Protein AF-A0A841LY89-F1 (afdb_monomer)

Radius of gyration: 13.54 Å; Cα contacts (8 Å, |Δi|>4): 79; chains: 1; bounding box: 30×27×39 Å

Secondary structure (DSSP, 8-state):
------GGGHHHHHHHHHHHHHHHHHHHHTT--HHHHHHHHHHHTTTS-H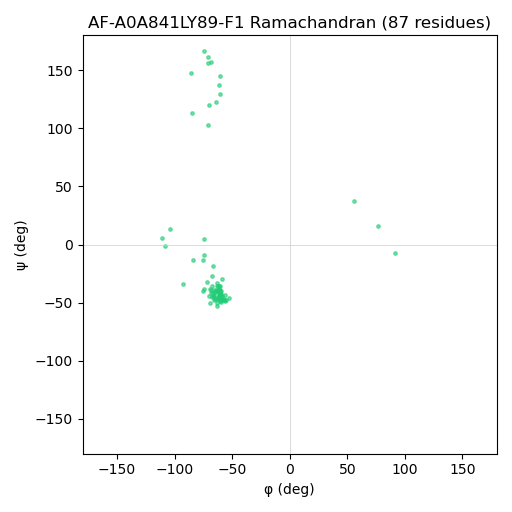HHHHHHHHHHH---HHHHHHHHHHHHHHHHHHHHHHTT-

Nearest PDB structures (foldseek):
  4et0-assembly1_B  TM=8.106E-01  e=6.865E+00  Homo sapiens
  4o0g-assembly1_B  TM=7.810E-01  e=9.539E+00  Homo sapiens
  2ezk-assembly1_A  TM=5.024E-01  e=5.513E+00  Muvirus mu

Structure (mmCIF, N/CA/C/O backbone):
data_AF-A0A841LY89-F1
#
_entry.id   AF-A0A841LY89-F1
#
loop_
_atom_site.group_PDB
_atom_site.id
_at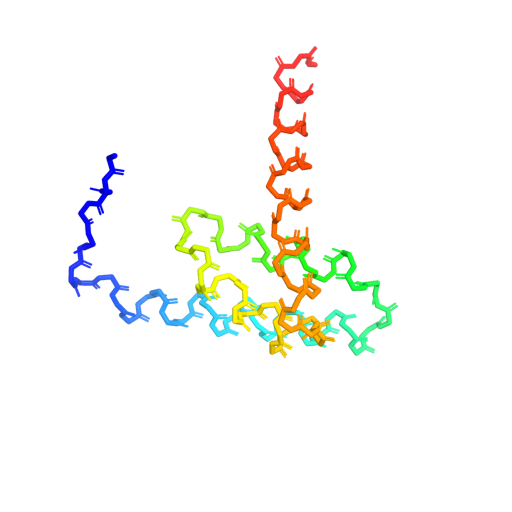om_site.type_symbol
_atom_site.label_atom_id
_atom_site.label_alt_id
_atom_site.label_comp_id
_atom_site.label_asym_id
_atom_site.label_entity_id
_atom_site.label_seq_id
_atom_site.pdbx_PDB_ins_code
_atom_site.Cartn_x
_atom_site.Cartn_y
_atom_site.Cartn_z
_atom_site.occupancy
_atom_site.B_iso_or_equiv
_atom_site.auth_seq_id
_atom_site.auth_comp_id
_atom_site.auth_asym_id
_atom_site.auth_atom_id
_atom_site.pdbx_PDB_model_num
ATOM 1 N N . MET A 1 1 ? -15.839 16.774 10.947 1.00 36.28 1 MET A N 1
ATOM 2 C CA . MET A 1 1 ? -16.772 15.686 11.308 1.00 36.28 1 MET A CA 1
ATOM 3 C C . MET A 1 1 ? -15.976 14.420 11.572 1.00 36.28 1 MET A C 1
ATOM 5 O O . MET A 1 1 ? -15.555 13.772 10.623 1.00 36.28 1 MET A O 1
ATOM 9 N N . SER A 1 2 ? -15.740 14.090 12.838 1.00 44.25 2 SER A N 1
ATOM 10 C CA . SER A 1 2 ? -15.155 12.805 13.228 1.00 44.25 2 SER A CA 1
ATOM 11 C C . SER A 1 2 ? -16.299 11.799 13.322 1.00 44.25 2 SER A C 1
ATOM 13 O O . SER A 1 2 ? -17.197 11.978 14.144 1.00 44.25 2 SER A O 1
ATOM 15 N N . LYS A 1 3 ? -16.335 10.797 12.435 1.00 47.81 3 LYS A N 1
ATOM 16 C CA . LYS A 1 3 ? -17.309 9.702 12.557 1.00 47.81 3 LYS A CA 1
ATOM 17 C C . LYS A 1 3 ? -17.054 8.974 13.889 1.00 47.81 3 LYS A C 1
ATOM 19 O O . LYS A 1 3 ? -15.889 8.756 14.225 1.00 47.81 3 LYS A O 1
ATOM 24 N N . PRO A 1 4 ? -18.097 8.619 14.655 1.00 45.91 4 PRO A N 1
ATOM 25 C CA . PRO A 1 4 ? -17.923 7.943 15.934 1.00 45.91 4 PRO A CA 1
ATOM 26 C C . PRO A 1 4 ? -17.285 6.565 15.714 1.00 45.91 4 PRO A C 1
ATOM 28 O O . PRO A 1 4 ? -17.813 5.739 14.969 1.00 45.91 4 PRO A O 1
ATOM 31 N N . LYS A 1 5 ? -16.133 6.330 16.353 1.00 51.53 5 LYS A N 1
ATOM 32 C CA . LYS A 1 5 ? -15.470 5.021 16.405 1.00 51.53 5 LYS A CA 1
ATOM 33 C C . LYS A 1 5 ? -16.305 4.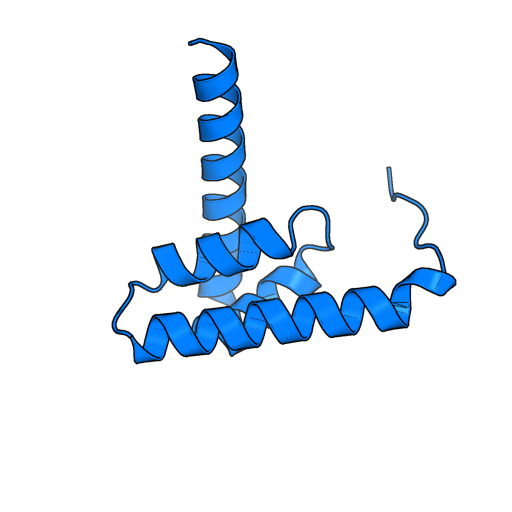105 17.297 1.00 51.53 5 LYS A C 1
ATOM 35 O O . LYS A 1 5 ? -16.299 4.251 18.516 1.00 51.53 5 LYS A O 1
ATOM 40 N N . ASN A 1 6 ? -17.068 3.206 16.683 1.00 49.59 6 ASN A N 1
ATOM 41 C CA . ASN A 1 6 ? -17.837 2.199 17.400 1.00 49.59 6 ASN A CA 1
ATOM 42 C C . ASN A 1 6 ? -16.873 1.172 18.023 1.00 49.59 6 ASN A C 1
ATOM 44 O O . ASN A 1 6 ? -16.116 0.515 17.315 1.00 49.59 6 ASN A O 1
ATOM 48 N N . VAL A 1 7 ? -16.894 1.042 19.348 1.00 50.22 7 VAL A N 1
ATOM 49 C CA . VAL A 1 7 ? -15.922 0.268 20.146 1.00 50.22 7 VAL A CA 1
ATOM 50 C C . VAL A 1 7 ? -16.002 -1.247 19.873 1.00 50.22 7 VAL A C 1
ATOM 52 O O . VAL A 1 7 ? -15.028 -1.963 20.085 1.00 50.22 7 VAL A O 1
ATOM 55 N N . ALA A 1 8 ? -17.106 -1.741 19.300 1.00 48.81 8 ALA A N 1
ATOM 56 C CA . ALA A 1 8 ? -17.244 -3.135 18.858 1.00 48.81 8 ALA A CA 1
ATOM 57 C C . ALA A 1 8 ? -16.483 -3.470 17.552 1.00 48.81 8 ALA A C 1
ATOM 59 O O . ALA A 1 8 ? -16.310 -4.644 17.234 1.00 48.81 8 ALA A O 1
ATOM 60 N N . ALA A 1 9 ? -16.016 -2.467 16.795 1.00 57.19 9 ALA A N 1
ATOM 61 C CA . ALA A 1 9 ? -15.346 -2.656 15.502 1.00 57.19 9 ALA A CA 1
ATOM 62 C C . ALA A 1 9 ? -13.838 -2.960 15.611 1.00 57.19 9 ALA A C 1
ATOM 64 O O . ALA A 1 9 ? -13.241 -3.436 14.652 1.00 57.19 9 ALA A O 1
ATOM 65 N N . ILE A 1 10 ? -13.223 -2.754 16.783 1.00 58.69 10 ILE A N 1
ATOM 66 C CA . ILE A 1 10 ? -11.763 -2.844 16.977 1.00 58.69 10 ILE A CA 1
ATOM 67 C C . ILE A 1 10 ? -11.171 -4.206 16.543 1.00 58.69 10 ILE A C 1
ATOM 69 O O . ILE A 1 10 ? -10.133 -4.208 15.874 1.00 58.69 10 ILE A O 1
ATOM 73 N N . PRO A 1 11 ? -11.786 -5.371 16.853 1.00 63.78 11 PRO A N 1
ATOM 74 C CA . PRO A 1 11 ? -11.255 -6.658 16.400 1.00 63.78 11 PRO A CA 1
ATOM 75 C C . PRO A 1 11 ? -11.384 -6.856 14.883 1.00 63.78 11 PRO A C 1
ATOM 77 O O . PRO A 1 11 ? -10.474 -7.395 14.253 1.00 63.78 11 PRO A O 1
ATOM 80 N N . ALA A 1 12 ? -12.495 -6.401 14.293 1.00 68.25 12 ALA A N 1
ATOM 81 C CA . ALA A 1 12 ? -12.748 -6.507 12.858 1.00 68.25 12 ALA A CA 1
ATOM 82 C C . ALA A 1 12 ? -11.799 -5.601 12.057 1.00 68.25 12 ALA A C 1
ATOM 84 O O . ALA A 1 12 ? -11.212 -6.045 11.071 1.00 68.25 12 ALA A O 1
ATOM 85 N N . ASP A 1 13 ? -11.570 -4.376 12.533 1.00 82.56 13 ASP A N 1
ATOM 86 C CA . ASP A 1 13 ? -10.643 -3.417 11.929 1.00 82.56 13 ASP A CA 1
ATOM 87 C C . ASP A 1 13 ? -9.216 -3.970 11.899 1.00 82.56 13 ASP A C 1
ATOM 89 O O . ASP A 1 13 ? -8.534 -3.880 10.878 1.00 82.56 13 ASP A O 1
ATOM 93 N N . LYS A 1 14 ? -8.770 -4.610 12.989 1.00 89.75 14 LYS A N 1
ATOM 94 C CA . LYS A 1 14 ? -7.439 -5.226 13.050 1.00 89.75 14 LYS A CA 1
ATOM 95 C C . LYS A 1 14 ? -7.272 -6.336 12.009 1.00 89.75 14 LYS A C 1
ATOM 97 O O . LYS A 1 14 ? -6.274 -6.342 11.293 1.00 89.75 14 LYS A O 1
ATOM 102 N N . ALA A 1 15 ? -8.253 -7.230 11.885 1.00 92.81 15 ALA A N 1
ATOM 103 C CA . ALA A 1 15 ? -8.210 -8.310 10.900 1.00 92.81 15 ALA A CA 1
ATOM 104 C C . ALA A 1 15 ? -8.184 -7.776 9.455 1.00 92.81 15 ALA A C 1
ATOM 106 O O . ALA A 1 15 ? -7.452 -8.295 8.612 1.00 92.81 15 ALA A O 1
ATOM 107 N N . ILE A 1 16 ? -8.941 -6.709 9.172 1.00 94.50 16 ILE A N 1
ATOM 108 C CA . ILE A 1 16 ? -8.955 -6.057 7.855 1.00 94.50 16 ILE A CA 1
ATOM 109 C C . ILE A 1 16 ? -7.593 -5.410 7.551 1.00 94.50 16 ILE A C 1
ATOM 111 O O . ILE A 1 16 ? -7.071 -5.582 6.446 1.00 94.50 16 ILE A O 1
ATOM 115 N N . ILE A 1 17 ? -6.984 -4.722 8.526 1.00 95.75 17 ILE A N 1
ATOM 116 C CA . ILE A 1 17 ? -5.642 -4.130 8.391 1.00 95.75 17 ILE A CA 1
ATOM 117 C C . ILE A 1 17 ? -4.599 -5.214 8.100 1.00 95.75 17 ILE A C 1
ATOM 119 O O . ILE A 1 17 ? -3.833 -5.092 7.143 1.00 95.75 17 ILE A O 1
ATOM 123 N N . GLU A 1 18 ? -4.586 -6.297 8.879 1.00 96.50 18 GLU A N 1
ATOM 124 C CA . GLU A 1 18 ? -3.648 -7.409 8.693 1.00 96.50 18 GLU A CA 1
ATOM 125 C C . GLU A 1 18 ? -3.823 -8.084 7.327 1.00 96.50 18 GLU A C 1
ATOM 127 O O . GLU A 1 18 ? -2.837 -8.366 6.640 1.00 96.50 18 GLU A O 1
ATOM 132 N N . ALA A 1 19 ? -5.068 -8.282 6.884 1.00 96.50 19 ALA A N 1
ATOM 133 C CA . ALA A 1 19 ? -5.363 -8.829 5.565 1.00 96.50 19 ALA A CA 1
ATOM 134 C C . ALA A 1 19 ? -4.867 -7.912 4.435 1.00 96.50 19 ALA A C 1
ATOM 136 O O . ALA A 1 19 ? -4.319 -8.402 3.445 1.00 96.50 19 ALA A O 1
ATOM 137 N N . ALA A 1 20 ? -5.021 -6.592 4.580 1.00 97.62 20 ALA A N 1
ATOM 138 C CA . ALA A 1 20 ? -4.521 -5.627 3.608 1.00 97.62 20 ALA A CA 1
ATOM 139 C C . ALA A 1 20 ? -2.986 -5.617 3.551 1.00 97.62 20 ALA A C 1
ATOM 141 O O . ALA A 1 20 ? -2.417 -5.670 2.463 1.00 97.62 20 ALA A O 1
ATOM 142 N N . ILE A 1 21 ? -2.306 -5.636 4.703 1.00 98.12 21 ILE A N 1
ATOM 143 C CA . ILE A 1 21 ? -0.838 -5.718 4.776 1.00 98.12 21 ILE A CA 1
ATOM 144 C C . ILE A 1 21 ? -0.336 -7.021 4.147 1.00 98.12 21 ILE A C 1
ATOM 146 O O . ILE A 1 21 ? 0.620 -7.003 3.372 1.00 98.12 21 ILE A O 1
ATOM 150 N N . SER A 1 22 ? -0.981 -8.148 4.463 1.00 98.06 22 SER A N 1
ATOM 151 C CA . SER A 1 22 ? -0.636 -9.462 3.912 1.00 98.06 22 SER A CA 1
ATOM 152 C C . SER A 1 22 ? -0.772 -9.486 2.390 1.00 98.06 22 SER A C 1
ATOM 154 O O . SER A 1 22 ? 0.151 -9.912 1.697 1.00 98.06 22 SER A O 1
ATOM 156 N N . GLU A 1 23 ? -1.873 -8.952 1.855 1.00 97.44 23 GLU A N 1
ATOM 157 C CA . GLU A 1 23 ? -2.052 -8.798 0.410 1.00 97.44 23 GLU A CA 1
ATOM 158 C C . GLU A 1 23 ? -0.966 -7.915 -0.207 1.00 97.44 23 GLU A C 1
ATOM 160 O O . GLU A 1 23 ? -0.369 -8.289 -1.214 1.00 97.44 23 GLU A O 1
ATOM 165 N N . GLY A 1 24 ? -0.643 -6.789 0.429 1.00 97.81 24 GLY A N 1
ATOM 166 C CA . GLY A 1 24 ? 0.424 -5.911 -0.034 1.00 97.81 24 GLY A CA 1
ATOM 167 C C . GLY A 1 24 ? 1.763 -6.644 -0.171 1.00 97.81 24 GLY A C 1
ATOM 168 O O . GLY A 1 24 ? 2.402 -6.613 -1.224 1.00 97.81 24 GLY A O 1
ATOM 169 N N . LYS A 1 25 ? 2.145 -7.398 0.867 1.00 98.12 25 LYS A N 1
ATOM 170 C CA . LYS A 1 25 ? 3.376 -8.202 0.863 1.00 98.12 25 LYS A CA 1
ATOM 171 C C . LYS A 1 25 ? 3.366 -9.240 -0.257 1.00 98.12 25 LYS A C 1
ATOM 173 O O . LYS A 1 25 ? 4.377 -9.396 -0.940 1.00 98.12 25 LYS A O 1
ATOM 178 N N . ARG A 1 26 ? 2.232 -9.918 -0.484 1.00 98.12 26 ARG A N 1
ATOM 179 C CA . ARG A 1 26 ? 2.084 -10.873 -1.597 1.00 98.12 26 ARG A CA 1
ATOM 180 C C . ARG A 1 26 ? 2.317 -10.210 -2.951 1.00 98.12 26 ARG A C 1
ATOM 182 O O . ARG A 1 26 ? 3.032 -10.773 -3.774 1.00 98.12 26 ARG A O 1
ATOM 189 N N . LEU A 1 27 ? 1.756 -9.023 -3.176 1.00 97.88 27 LEU A N 1
ATOM 190 C CA . LEU A 1 27 ? 1.903 -8.296 -4.439 1.00 97.88 27 LEU A CA 1
ATOM 191 C C . LEU A 1 27 ? 3.356 -7.871 -4.693 1.00 97.88 27 LEU A C 1
ATOM 193 O O . LEU A 1 27 ? 3.841 -8.034 -5.813 1.00 97.88 27 LEU A O 1
ATOM 197 N N . ILE A 1 28 ? 4.072 -7.411 -3.662 1.00 96.06 28 ILE A N 1
ATOM 198 C CA . ILE A 1 28 ? 5.508 -7.105 -3.768 1.00 96.06 28 ILE A CA 1
ATOM 199 C C . ILE A 1 28 ? 6.311 -8.357 -4.133 1.00 96.06 28 ILE A C 1
ATOM 201 O O . ILE A 1 28 ? 7.124 -8.308 -5.055 1.00 96.06 28 ILE A O 1
ATOM 205 N N . VAL A 1 29 ? 6.065 -9.486 -3.459 1.00 96.75 29 VAL A N 1
ATOM 206 C CA . VAL A 1 29 ? 6.736 -10.765 -3.764 1.00 96.75 29 VAL A CA 1
ATOM 207 C C . VAL A 1 29 ? 6.420 -11.237 -5.188 1.00 96.75 29 VAL A C 1
ATOM 209 O O . VAL A 1 29 ? 7.299 -11.751 -5.872 1.00 96.75 29 VAL A O 1
ATOM 212 N N . ALA A 1 30 ? 5.199 -10.998 -5.671 1.00 96.94 30 ALA A N 1
ATOM 213 C CA . ALA A 1 30 ? 4.783 -11.279 -7.045 1.00 96.94 30 ALA A CA 1
ATOM 214 C C . ALA A 1 30 ? 5.347 -10.287 -8.090 1.00 96.94 30 ALA A C 1
ATOM 216 O O . ALA A 1 30 ? 4.967 -10.349 -9.260 1.00 96.94 30 ALA A O 1
ATOM 217 N N . GLY A 1 31 ? 6.220 -9.355 -7.691 1.00 96.88 31 GLY A N 1
ATOM 218 C CA . GLY A 1 31 ? 6.874 -8.400 -8.587 1.00 96.88 31 GLY A CA 1
ATOM 219 C C . GLY A 1 31 ? 5.984 -7.241 -9.044 1.00 96.88 31 GLY A C 1
ATOM 220 O O . GLY A 1 31 ? 6.315 -6.562 -10.017 1.00 96.88 31 GLY A O 1
ATOM 221 N N . LYS A 1 32 ? 4.848 -6.995 -8.379 1.00 97.19 32 LYS A N 1
ATOM 222 C CA . LYS A 1 32 ? 3.998 -5.834 -8.677 1.00 97.19 32 LYS A CA 1
ATOM 223 C C . LYS A 1 32 ? 4.656 -4.538 -8.217 1.00 97.19 32 LYS A C 1
ATOM 225 O O . LYS A 1 32 ? 5.488 -4.513 -7.309 1.00 97.19 32 LYS A O 1
ATOM 230 N N . SER A 1 33 ? 4.263 -3.430 -8.845 1.00 96.12 33 SER A N 1
ATOM 231 C CA . SER A 1 33 ? 4.809 -2.124 -8.495 1.00 96.12 33 SER A CA 1
ATOM 232 C C . SER A 1 33 ? 4.352 -1.681 -7.099 1.00 96.12 33 SER A C 1
ATOM 234 O O . SER A 1 33 ? 3.295 -2.080 -6.596 1.00 96.12 33 SER A O 1
ATOM 236 N N . LYS A 1 34 ? 5.124 -0.780 -6.481 1.00 94.00 34 LYS A N 1
ATOM 237 C CA . LYS A 1 34 ? 4.741 -0.135 -5.214 1.00 94.00 34 LYS A CA 1
ATOM 238 C C . LYS A 1 34 ? 3.421 0.635 -5.332 1.00 94.00 34 LYS A C 1
ATOM 240 O O . LYS A 1 34 ? 2.691 0.735 -4.353 1.00 94.00 34 LYS A O 1
ATOM 245 N N . ILE A 1 35 ? 3.107 1.155 -6.523 1.00 94.62 35 ILE A N 1
ATOM 246 C CA . ILE A 1 35 ? 1.859 1.879 -6.808 1.00 94.62 35 ILE A CA 1
ATOM 247 C C . ILE A 1 35 ? 0.678 0.921 -6.788 1.00 94.62 35 ILE A C 1
ATOM 249 O O . ILE A 1 35 ? -0.285 1.186 -6.074 1.00 94.62 35 ILE A O 1
ATOM 253 N N . ASP A 1 36 ? 0.769 -0.196 -7.507 1.00 95.19 36 ASP A N 1
ATOM 254 C CA . ASP A 1 36 ? -0.312 -1.187 -7.550 1.00 95.19 36 ASP A CA 1
ATOM 255 C C . ASP A 1 36 ? -0.546 -1.799 -6.167 1.00 95.19 36 ASP A C 1
ATOM 257 O O . ASP A 1 36 ? -1.682 -1.955 -5.728 1.00 95.19 36 ASP A O 1
ATOM 261 N N . THR A 1 37 ? 0.542 -2.061 -5.442 1.00 97.75 37 THR A N 1
ATOM 262 C CA . THR A 1 37 ? 0.485 -2.579 -4.074 1.00 97.75 37 THR A CA 1
ATOM 263 C C . THR A 1 37 ? -0.189 -1.590 -3.123 1.00 97.75 37 THR A C 1
ATOM 265 O O . THR A 1 37 ? -1.105 -1.957 -2.389 1.00 97.75 37 THR A O 1
ATOM 268 N N . ALA A 1 38 ? 0.236 -0.323 -3.129 1.00 97.38 38 ALA A N 1
ATOM 269 C CA . ALA A 1 38 ? -0.360 0.704 -2.279 1.00 97.38 38 ALA A CA 1
ATOM 270 C C . ALA A 1 38 ? -1.838 0.941 -2.618 1.00 97.38 38 ALA A C 1
ATOM 272 O O . ALA A 1 38 ? -2.638 1.151 -1.710 1.00 97.38 38 ALA A O 1
ATOM 273 N N . LEU A 1 39 ? -2.220 0.862 -3.896 1.00 96.44 39 LEU A N 1
ATOM 274 C CA . LEU A 1 39 ? -3.615 0.988 -4.309 1.00 96.44 39 LEU A CA 1
ATOM 275 C C . LEU A 1 39 ? -4.471 -0.162 -3.762 1.00 96.44 39 LEU A C 1
ATOM 277 O O . LEU A 1 39 ? -5.502 0.102 -3.152 1.00 96.44 39 LEU A O 1
ATOM 281 N N . ALA A 1 40 ? -4.003 -1.408 -3.877 1.00 96.81 40 ALA A N 1
ATOM 282 C CA . ALA A 1 40 ? -4.709 -2.578 -3.350 1.00 96.81 40 ALA A CA 1
ATOM 283 C C . ALA A 1 40 ? -4.895 -2.520 -1.821 1.00 96.81 40 ALA A C 1
ATOM 285 O O . ALA A 1 40 ? -5.952 -2.883 -1.300 1.00 96.81 40 ALA A O 1
ATOM 286 N N . ILE A 1 41 ? -3.888 -2.027 -1.087 1.00 97.50 41 ILE A N 1
ATOM 287 C CA . ILE A 1 41 ? -4.014 -1.772 0.356 1.00 97.50 41 ILE A CA 1
ATOM 288 C C . ILE A 1 41 ? -5.027 -0.643 0.607 1.00 97.50 41 ILE A C 1
ATOM 290 O O . ILE A 1 41 ? -5.887 -0.773 1.476 1.00 97.50 41 ILE A O 1
ATOM 294 N N . TYR A 1 42 ? -4.948 0.457 -0.148 1.00 96.62 42 TYR A N 1
ATOM 295 C CA . TYR A 1 42 ? -5.815 1.625 0.028 1.00 96.62 42 TYR A CA 1
ATOM 296 C C . TYR A 1 42 ? -7.291 1.287 -0.174 1.00 96.62 42 TYR A C 1
ATOM 298 O O . TYR A 1 42 ? -8.121 1.707 0.621 1.00 96.62 42 TYR A O 1
ATOM 306 N N . GLU A 1 43 ? -7.612 0.520 -1.214 1.00 94.75 43 GLU A N 1
ATOM 307 C CA . GLU A 1 43 ? -8.978 0.095 -1.527 1.00 94.75 43 GLU A CA 1
ATOM 308 C C . GLU A 1 43 ? -9.599 -0.718 -0.387 1.00 94.75 43 GLU A C 1
ATOM 310 O O . GLU A 1 43 ? -10.763 -0.518 -0.049 1.00 94.75 43 GLU A O 1
ATOM 315 N N . LYS A 1 44 ? -8.816 -1.597 0.253 1.00 94.94 44 LYS A N 1
ATOM 316 C CA . LYS A 1 44 ? -9.277 -2.410 1.392 1.00 94.94 44 LYS A CA 1
ATOM 317 C C . LYS A 1 44 ? -9.481 -1.601 2.668 1.00 94.94 44 LYS A C 1
ATOM 319 O O . LYS A 1 44 ? -10.334 -1.955 3.474 1.00 94.94 44 LYS A O 1
ATOM 324 N N . LEU A 1 45 ? -8.679 -0.557 2.861 1.00 95.00 45 LEU A N 1
ATOM 325 C CA . LEU A 1 45 ? -8.686 0.278 4.065 1.00 95.00 45 LEU A CA 1
ATOM 326 C C . LEU A 1 45 ? -9.379 1.626 3.839 1.00 95.00 45 LEU A C 1
ATOM 328 O O . LEU A 1 45 ? -9.230 2.550 4.644 1.00 95.00 45 LEU A O 1
ATOM 332 N N . GLU A 1 46 ? -10.113 1.778 2.737 1.00 90.38 46 GLU A N 1
ATOM 333 C CA . GLU A 1 46 ? -10.747 3.042 2.411 1.00 90.38 46 GLU A CA 1
ATOM 334 C C . GLU A 1 46 ? -11.735 3.450 3.513 1.00 90.38 46 GLU A C 1
ATOM 336 O O . GLU A 1 46 ? -12.609 2.691 3.924 1.00 90.38 46 GLU A O 1
ATOM 341 N N . GLY A 1 47 ? -11.610 4.692 3.983 1.00 87.25 47 GLY A N 1
ATOM 342 C CA . GLY A 1 47 ? -12.454 5.234 5.047 1.00 87.25 47 GLY A CA 1
ATOM 343 C C . GLY A 1 47 ? -11.887 5.048 6.453 1.00 87.25 47 GLY A C 1
ATOM 344 O O . GLY A 1 47 ? -12.430 5.642 7.385 1.00 87.25 47 GLY A O 1
ATOM 345 N N . MET A 1 48 ? -10.784 4.308 6.607 1.00 92.44 48 MET A N 1
ATOM 346 C CA . MET A 1 48 ? -9.997 4.305 7.840 1.00 92.44 48 MET A CA 1
ATOM 347 C C . MET A 1 48 ? -9.170 5.592 7.986 1.00 92.44 48 MET A C 1
ATOM 349 O O . MET A 1 48 ? -8.999 6.374 7.046 1.00 92.44 48 MET A O 1
ATOM 353 N N . GLU A 1 49 ? -8.646 5.808 9.193 1.00 92.69 49 GLU A N 1
ATOM 354 C CA . GLU A 1 49 ? -7.775 6.943 9.502 1.00 9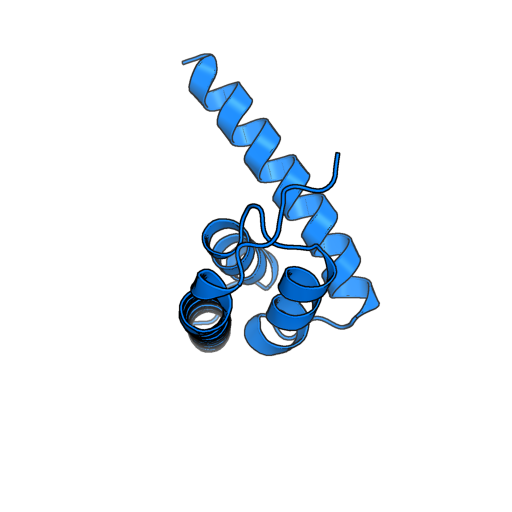2.69 49 GLU A CA 1
ATOM 355 C C . GLU A 1 49 ? -6.498 6.918 8.653 1.00 92.69 49 GLU A C 1
ATOM 357 O O . GLU A 1 49 ? -5.922 5.858 8.395 1.00 92.69 49 GLU A O 1
ATOM 362 N N . GLN A 1 50 ? -6.010 8.100 8.270 1.00 94.38 50 GLN A N 1
ATOM 363 C CA . GLN A 1 50 ? -4.800 8.243 7.457 1.00 94.38 50 GLN A CA 1
ATOM 364 C C . GLN A 1 50 ? -3.608 7.487 8.058 1.00 94.38 50 GLN A C 1
ATOM 366 O O . GLN A 1 50 ? -2.942 6.746 7.340 1.00 94.38 50 GLN A O 1
ATOM 371 N N . ASP A 1 51 ? -3.369 7.623 9.363 1.00 94.56 51 ASP A N 1
ATOM 372 C CA . ASP A 1 51 ? -2.223 7.001 10.039 1.00 94.56 51 ASP A CA 1
ATOM 373 C C . ASP A 1 51 ? -2.266 5.470 9.990 1.00 94.56 51 ASP A C 1
ATOM 375 O O . ASP A 1 51 ? -1.224 4.823 9.893 1.00 94.56 51 ASP A O 1
ATOM 379 N N . VAL A 1 52 ? -3.465 4.879 10.013 1.00 95.44 52 VAL A N 1
ATOM 380 C CA . VAL A 1 52 ? -3.650 3.427 9.877 1.00 95.44 52 VAL A CA 1
ATOM 381 C C . VAL A 1 52 ? -3.230 2.979 8.481 1.00 95.44 52 VAL A C 1
ATOM 383 O O . VAL A 1 52 ? -2.451 2.039 8.332 1.00 95.44 52 VAL A O 1
ATOM 386 N N . ILE A 1 53 ? -3.696 3.690 7.455 1.00 96.38 53 ILE A N 1
ATOM 387 C CA . ILE A 1 53 ? -3.392 3.366 6.059 1.00 96.38 53 ILE A CA 1
ATOM 388 C C . ILE A 1 53 ? -1.901 3.586 5.761 1.00 96.38 53 ILE A C 1
ATOM 390 O O . ILE A 1 53 ? -1.267 2.762 5.107 1.00 96.38 53 ILE A O 1
ATOM 394 N N . VAL A 1 54 ? -1.316 4.671 6.276 1.00 97.25 54 VAL A N 1
ATOM 395 C CA . VAL A 1 54 ? 0.113 4.985 6.125 1.00 97.25 54 VAL A CA 1
ATOM 396 C C . VAL A 1 54 ? 0.980 3.895 6.754 1.00 97.25 54 VAL A C 1
ATOM 398 O O . VAL A 1 54 ? 1.910 3.424 6.101 1.00 97.25 54 VAL A O 1
ATOM 401 N N . LYS A 1 55 ? 0.656 3.431 7.969 1.00 97.56 55 LYS A N 1
ATOM 402 C CA . LYS A 1 55 ? 1.356 2.295 8.594 1.00 97.56 55 LYS A CA 1
ATOM 403 C C . LYS A 1 55 ? 1.231 1.023 7.759 1.00 97.56 55 LYS A C 1
ATOM 405 O O . LYS A 1 55 ? 2.239 0.378 7.478 1.00 97.56 55 LYS A O 1
ATOM 410 N N . ALA A 1 56 ? 0.028 0.719 7.270 1.00 97.81 56 ALA A N 1
ATOM 411 C CA . ALA A 1 56 ? -0.192 -0.439 6.410 1.00 97.81 56 ALA A CA 1
ATOM 412 C C . ALA A 1 56 ? 0.623 -0.371 5.106 1.00 97.81 56 ALA A C 1
ATOM 414 O O . ALA A 1 56 ? 1.125 -1.390 4.640 1.00 97.81 56 ALA A O 1
ATOM 415 N N . PHE A 1 57 ? 0.822 0.814 4.526 1.00 98.19 57 PHE A N 1
ATOM 416 C CA . PHE A 1 57 ? 1.692 0.983 3.360 1.00 98.19 57 PHE A CA 1
ATOM 417 C C . PHE A 1 57 ? 3.173 0.773 3.662 1.00 98.19 57 PHE A C 1
ATOM 419 O O . PHE A 1 57 ? 3.887 0.206 2.834 1.00 98.19 57 PHE A O 1
ATOM 426 N N . ILE A 1 58 ? 3.650 1.239 4.815 1.00 98.06 58 ILE A N 1
ATOM 427 C CA . ILE A 1 58 ? 5.042 1.033 5.227 1.00 98.06 58 ILE A CA 1
ATOM 428 C C . ILE A 1 58 ? 5.313 -0.471 5.340 1.00 98.06 58 ILE A C 1
ATOM 430 O O . ILE A 1 58 ? 6.257 -0.981 4.738 1.00 98.06 58 ILE A O 1
ATOM 434 N N . GLU A 1 59 ? 4.429 -1.194 6.027 1.00 97.50 59 GLU A N 1
ATOM 435 C CA . GLU A 1 59 ? 4.581 -2.630 6.272 1.00 97.50 59 GLU A CA 1
ATOM 436 C C . GLU A 1 59 ? 4.275 -3.506 5.050 1.00 97.50 59 GLU A C 1
ATOM 438 O O . GLU A 1 59 ? 4.944 -4.515 4.824 1.00 97.50 59 GLU A O 1
ATOM 443 N N . GLY A 1 60 ? 3.240 -3.156 4.286 1.00 96.31 60 GLY A N 1
ATOM 444 C CA . GLY A 1 60 ? 2.705 -3.967 3.193 1.00 96.31 60 GLY A CA 1
ATOM 445 C C . GLY A 1 60 ? 3.302 -3.642 1.827 1.00 96.31 60 GLY A C 1
ATOM 446 O O . GLY A 1 60 ? 3.481 -4.538 1.013 1.00 96.31 60 GLY A O 1
ATOM 447 N N . ALA A 1 61 ? 3.641 -2.376 1.574 1.00 97.12 61 ALA A N 1
ATOM 448 C CA . ALA A 1 61 ? 4.165 -1.909 0.288 1.00 97.12 61 ALA A CA 1
ATOM 449 C C . ALA A 1 61 ? 5.640 -1.484 0.344 1.00 97.12 61 ALA A C 1
ATOM 451 O O . ALA A 1 61 ? 6.177 -0.998 -0.656 1.00 97.12 61 ALA A O 1
ATOM 452 N N . THR A 1 62 ? 6.326 -1.682 1.477 1.00 95.44 62 THR A N 1
ATOM 453 C CA . THR A 1 62 ? 7.751 -1.338 1.675 1.00 95.44 62 THR A CA 1
ATOM 454 C C . THR A 1 62 ? 8.051 0.140 1.379 1.00 95.44 62 THR A C 1
ATOM 456 O O . THR A 1 62 ? 9.067 0.505 0.766 1.00 95.44 62 THR A O 1
ATOM 459 N N . LEU A 1 63 ? 7.110 1.013 1.745 1.00 96.12 63 LEU A N 1
ATOM 460 C CA . LEU A 1 63 ? 7.272 2.456 1.612 1.00 96.12 63 LEU A CA 1
ATOM 461 C C . LEU A 1 63 ? 7.999 3.029 2.828 1.00 96.12 63 LEU A C 1
ATOM 463 O O . LEU A 1 63 ? 7.834 2.568 3.950 1.00 96.12 63 LEU A O 1
ATOM 467 N N . THR A 1 64 ? 8.785 4.079 2.604 1.00 97.06 64 THR A N 1
ATOM 468 C CA . THR A 1 64 ? 9.246 4.934 3.703 1.00 97.06 64 THR A CA 1
ATOM 469 C C . THR A 1 64 ? 8.071 5.746 4.236 1.00 97.06 64 THR A C 1
ATOM 471 O O . THR A 1 64 ? 7.090 5.941 3.524 1.00 97.06 64 THR A O 1
ATOM 474 N N . GLU A 1 65 ? 8.172 6.294 5.443 1.00 93.56 65 GLU A N 1
ATOM 475 C CA . GLU A 1 65 ? 7.105 7.114 6.034 1.00 93.56 65 GLU A CA 1
ATOM 476 C C . GLU A 1 65 ? 6.701 8.305 5.142 1.00 93.56 65 GLU A C 1
ATOM 478 O O . GLU A 1 65 ? 5.528 8.484 4.801 1.00 93.56 65 GLU A O 1
ATOM 483 N N . LYS A 1 66 ? 7.691 9.057 4.638 1.00 94.88 66 LYS A N 1
ATOM 484 C CA . LYS A 1 66 ? 7.468 10.149 3.671 1.00 94.88 66 LYS A CA 1
ATOM 485 C C . LYS A 1 66 ? 6.844 9.647 2.361 1.00 94.88 66 LYS A C 1
ATOM 487 O O . LYS A 1 66 ? 5.971 10.304 1.784 1.00 94.88 66 LYS A O 1
ATOM 492 N N . GLY A 1 67 ? 7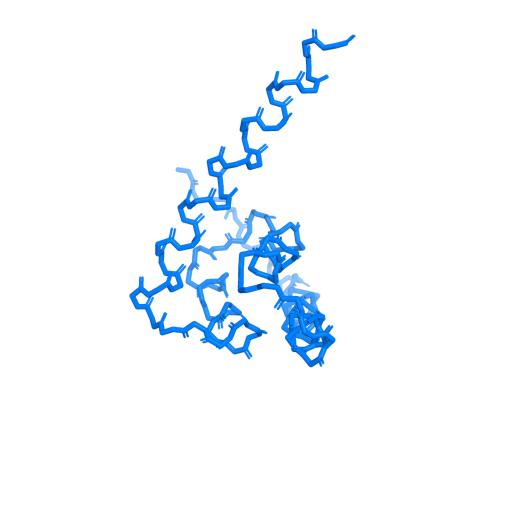.291 8.484 1.885 1.00 96.50 67 GLY A N 1
ATOM 493 C CA . GLY A 1 67 ? 6.728 7.825 0.709 1.00 96.50 67 GLY A CA 1
ATOM 494 C C . GLY A 1 67 ? 5.265 7.437 0.919 1.00 96.50 67 GLY A C 1
ATOM 495 O O . GLY A 1 67 ? 4.421 7.763 0.091 1.00 96.50 67 GLY A O 1
ATOM 496 N N . ALA A 1 68 ? 4.943 6.820 2.051 1.00 97.25 68 ALA A N 1
ATOM 497 C CA . ALA A 1 68 ? 3.610 6.346 2.387 1.00 97.25 68 ALA A CA 1
ATOM 498 C C . ALA A 1 68 ? 2.586 7.487 2.436 1.00 97.25 68 ALA A C 1
ATOM 500 O O . ALA A 1 68 ? 1.515 7.363 1.842 1.00 97.25 68 ALA A O 1
ATOM 501 N N . LEU 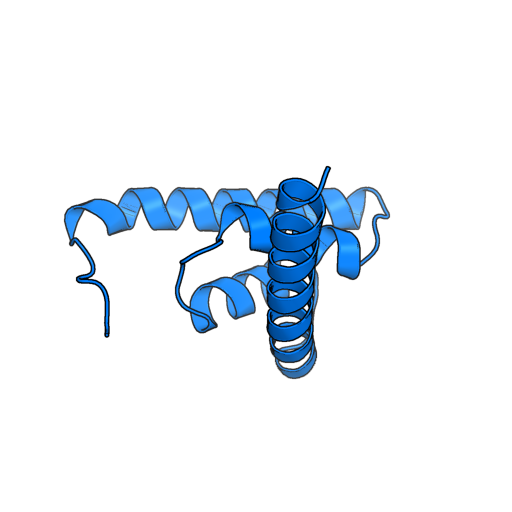A 1 69 ? 2.940 8.635 3.026 1.00 96.75 69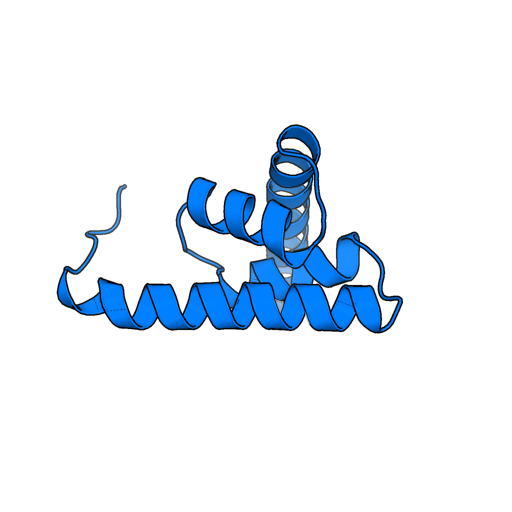 LEU A N 1
ATOM 502 C CA . LEU A 1 69 ? 2.087 9.829 2.994 1.00 96.75 69 LEU A CA 1
ATOM 503 C C . LEU A 1 69 ? 1.792 10.287 1.560 1.00 96.75 69 LEU A C 1
ATOM 505 O O . LEU A 1 69 ? 0.639 10.524 1.200 1.00 96.75 69 LEU A O 1
ATOM 509 N N . THR A 1 70 ? 2.819 10.357 0.712 1.00 96.88 70 THR A N 1
ATOM 510 C CA . THR A 1 70 ? 2.666 10.765 -0.696 1.00 96.88 70 THR A CA 1
ATOM 511 C C . THR A 1 70 ? 1.747 9.804 -1.455 1.00 96.88 70 THR A C 1
ATOM 513 O O . THR A 1 70 ? 0.858 10.227 -2.200 1.00 96.88 70 THR A O 1
ATOM 516 N N . TYR A 1 71 ? 1.920 8.501 -1.237 1.00 96.06 71 TYR A N 1
ATOM 517 C CA . TYR A 1 71 ? 1.099 7.469 -1.862 1.00 96.06 71 TYR A CA 1
ATOM 518 C C . TYR A 1 71 ? -0.347 7.501 -1.371 1.00 96.06 71 TYR A C 1
ATOM 520 O O . TYR A 1 71 ? -1.248 7.327 -2.187 1.00 96.06 71 TYR A O 1
ATOM 528 N N . TRP A 1 72 ? -0.595 7.811 -0.097 1.00 96.62 72 TRP A N 1
ATOM 529 C CA . TRP A 1 72 ? -1.952 7.974 0.430 1.00 96.62 72 TRP A CA 1
ATOM 530 C C . TRP A 1 72 ? -2.721 9.071 -0.305 1.00 96.62 72 TRP A C 1
ATOM 532 O O . TRP A 1 72 ? -3.828 8.835 -0.799 1.00 96.62 72 TRP A O 1
ATOM 542 N N . TYR A 1 73 ? -2.106 10.245 -0.483 1.00 95.62 73 TYR A N 1
ATOM 543 C CA . TYR A 1 73 ? -2.712 11.332 -1.257 1.00 95.62 73 TYR A CA 1
ATOM 544 C C . TYR A 1 73 ? -2.987 10.925 -2.709 1.00 95.62 73 TYR A C 1
ATOM 546 O O . TYR A 1 73 ? -4.033 11.273 -3.264 1.00 95.62 73 TYR A O 1
ATOM 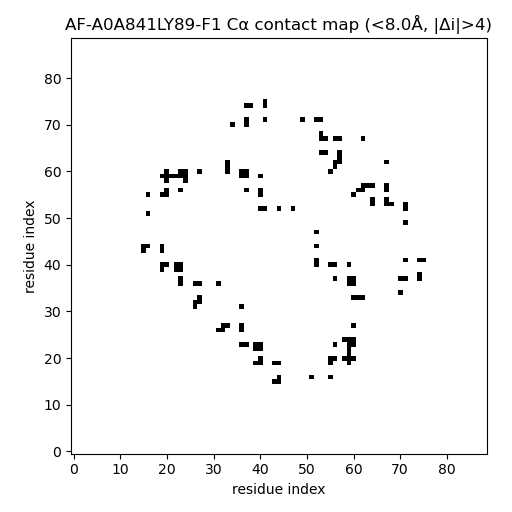554 N N . ASN A 1 74 ? -2.066 10.193 -3.336 1.00 95.44 74 ASN A N 1
ATOM 555 C CA . ASN A 1 74 ? -2.212 9.760 -4.723 1.00 95.44 74 ASN A CA 1
ATOM 556 C C . ASN A 1 74 ? -3.307 8.703 -4.898 1.00 95.44 74 ASN A C 1
ATOM 558 O O . ASN A 1 74 ? -4.134 8.861 -5.795 1.00 95.44 74 ASN A O 1
ATOM 562 N N . CYS A 1 75 ? -3.367 7.695 -4.025 1.00 95.44 75 CYS A N 1
ATOM 563 C CA . CYS A 1 75 ? -4.403 6.661 -4.058 1.00 95.44 75 CYS A CA 1
ATOM 564 C C . CYS A 1 75 ? -5.789 7.277 -3.852 1.00 95.44 75 CYS A C 1
ATOM 566 O O . CYS A 1 75 ? -6.678 7.065 -4.672 1.00 95.44 75 CYS A O 1
ATOM 568 N N . ARG A 1 76 ? -5.943 8.160 -2.854 1.00 94.44 76 ARG A N 1
ATOM 569 C CA . ARG A 1 76 ? -7.203 8.877 -2.603 1.00 94.44 76 ARG A CA 1
ATOM 570 C C . ARG A 1 76 ? -7.672 9.686 -3.812 1.00 94.44 76 ARG A C 1
ATOM 572 O O . ARG A 1 76 ? -8.841 9.625 -4.189 1.00 94.44 76 ARG A O 1
ATOM 579 N N . ARG A 1 77 ? -6.768 10.453 -4.437 1.00 94.38 77 ARG A N 1
ATOM 580 C CA . ARG A 1 77 ? -7.096 11.242 -5.639 1.00 94.38 77 ARG A CA 1
ATOM 581 C C . ARG A 1 77 ? -7.447 10.354 -6.830 1.00 94.38 77 ARG A C 1
ATOM 583 O O . ARG A 1 77 ? -8.360 10.699 -7.579 1.00 94.38 77 ARG A O 1
ATOM 590 N N . ARG A 1 78 ? -6.733 9.239 -7.006 1.00 91.69 78 ARG A N 1
ATOM 591 C CA . ARG A 1 78 ? -6.978 8.270 -8.077 1.00 91.69 78 ARG A CA 1
ATOM 592 C C . ARG A 1 78 ? -8.356 7.626 -7.931 1.00 91.69 78 ARG A C 1
ATOM 594 O O . ARG A 1 78 ? -9.153 7.770 -8.851 1.00 91.69 78 ARG A O 1
ATOM 601 N N . LEU A 1 79 ? -8.677 7.062 -6.766 1.00 89.56 79 LEU A N 1
ATOM 602 C CA . LEU A 1 79 ? -9.969 6.417 -6.503 1.00 89.56 79 LEU A CA 1
ATOM 603 C C . LEU A 1 79 ? -11.149 7.390 -6.640 1.00 89.56 79 LEU A C 1
ATOM 605 O O . LEU A 1 79 ? -12.188 7.055 -7.208 1.00 89.56 79 LEU A O 1
ATOM 609 N N . ALA A 1 80 ? -10.987 8.635 -6.176 1.00 89.94 80 ALA A N 1
ATOM 610 C CA . ALA A 1 80 ? -11.998 9.676 -6.358 1.00 89.94 80 ALA A CA 1
ATOM 611 C C . ALA A 1 80 ? -12.208 10.035 -7.842 1.00 89.94 80 ALA A C 1
ATOM 613 O O . ALA A 1 80 ? -13.341 10.252 -8.280 1.00 89.94 80 ALA A O 1
ATOM 614 N N . LYS A 1 81 ? -11.126 10.091 -8.632 1.00 91.00 81 LYS A N 1
ATOM 615 C CA . LYS A 1 81 ? -11.197 10.327 -10.081 1.00 91.00 81 LYS A CA 1
ATOM 616 C C . LYS A 1 81 ? -11.854 9.150 -10.802 1.00 91.00 81 LYS A C 1
ATOM 618 O O . LYS A 1 81 ? -12.702 9.389 -11.653 1.00 91.00 81 LYS A O 1
ATOM 623 N N . GLU A 1 82 ? -11.483 7.919 -10.466 1.00 88.62 82 GLU A N 1
ATOM 624 C CA . GLU A 1 82 ? -12.040 6.699 -11.058 1.00 88.62 82 GLU A CA 1
ATOM 625 C C . GLU A 1 82 ? -13.540 6.580 -10.774 1.00 88.62 82 GLU A C 1
ATOM 627 O O . GLU A 1 82 ? -14.307 6.411 -11.717 1.00 88.62 82 GLU A O 1
ATOM 632 N N . ARG A 1 83 ? -13.991 6.825 -9.533 1.00 86.12 83 ARG A N 1
ATOM 633 C CA . ARG A 1 83 ? -15.429 6.907 -9.206 1.00 86.12 83 ARG A CA 1
ATOM 634 C C . ARG A 1 83 ? -16.163 7.952 -10.031 1.00 86.12 83 ARG A C 1
ATOM 636 O O . ARG A 1 83 ? -17.211 7.670 -10.600 1.00 86.12 83 ARG A O 1
ATOM 643 N N . ARG A 1 84 ? -15.609 9.164 -10.119 1.00 87.62 84 ARG A N 1
ATOM 644 C CA . ARG A 1 84 ? -16.211 10.241 -10.915 1.00 87.62 84 ARG A CA 1
ATOM 645 C C . ARG A 1 84 ? -16.282 9.887 -12.399 1.00 87.62 84 ARG A C 1
ATOM 647 O O . ARG A 1 84 ? -17.227 10.293 -13.060 1.00 87.62 84 ARG A O 1
ATOM 654 N N . ASN A 1 85 ? -15.288 9.181 -12.926 1.00 86.12 85 ASN A N 1
ATOM 655 C CA . ASN A 1 85 ? -15.278 8.759 -14.321 1.00 86.12 85 ASN A CA 1
ATOM 656 C C . ASN A 1 85 ? -16.259 7.603 -14.570 1.00 86.12 85 ASN A C 1
ATOM 658 O O . ASN A 1 85 ? -16.935 7.621 -15.589 1.00 86.12 85 ASN A O 1
ATOM 662 N N . GLY A 1 86 ? -16.386 6.659 -13.633 1.00 75.06 86 GLY A N 1
ATOM 663 C CA . GLY A 1 86 ? -17.366 5.569 -13.702 1.00 75.06 86 GLY A CA 1
ATOM 664 C C . GLY A 1 86 ? -18.820 6.033 -13.571 1.00 75.06 86 GLY A C 1
ATOM 665 O O . GLY A 1 86 ? -19.700 5.418 -14.144 1.00 75.06 86 GLY A O 1
ATOM 666 N N . LEU A 1 87 ? -19.075 7.156 -12.890 1.00 59.78 87 LEU A N 1
ATOM 667 C CA . LEU A 1 87 ? -20.393 7.813 -12.828 1.00 59.78 87 LEU A CA 1
ATOM 668 C C . LEU A 1 87 ? -20.787 8.552 -14.123 1.00 59.78 87 LEU A C 1
ATOM 670 O O . LEU A 1 87 ? -21.895 9.073 -14.212 1.00 59.78 87 LEU A O 1
ATOM 674 N N . ARG A 1 88 ? -19.865 8.684 -15.084 1.00 53.41 88 ARG A N 1
ATOM 675 C CA . ARG A 1 88 ? -20.072 9.410 -16.351 1.00 53.41 88 ARG A CA 1
ATOM 676 C C . ARG A 1 88 ? -20.169 8.489 -17.572 1.00 53.41 88 ARG A C 1
ATOM 678 O O . ARG A 1 88 ? -20.304 9.021 -18.672 1.00 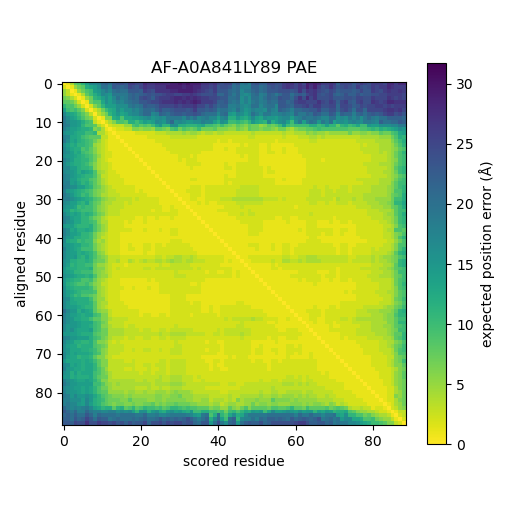53.41 88 ARG A O 1
ATOM 685 N N . GLY A 1 89 ? -20.038 7.174 -17.385 1.00 45.28 89 GLY A N 1
ATOM 686 C CA . GLY A 1 89 ? -20.262 6.150 -18.411 1.00 45.28 89 GLY A CA 1
ATOM 687 C C . GLY A 1 89 ? -21.611 5.488 -18.209 1.00 45.28 89 GLY A C 1
ATOM 688 O O . GLY A 1 89 ? -22.212 5.117 -19.236 1.00 45.28 89 GLY A O 1
#

Solvent-accessible surface area (backbone atoms only — not comparable to full-atom values): 4914 Å² total; per-residue (Å²): 137,81,78,83,80,60,81,86,43,58,69,58,51,49,54,52,51,52,52,29,23,50,50,10,42,51,34,48,76,72,69,47,52,57,65,60,20,39,39,58,28,43,68,72,48,63,89,57,59,68,68,61,53,33,51,37,25,31,75,10,36,72,34,51,73,74,49,18,53,55,48,50,57,48,43,54,54,46,54,55,49,51,52,57,52,62,76,73,111

Foldseek 3Di:
DDDDDDPVCVVVLVVLLVVLLVQLQVCVVVVHALLVSLLSSCVSQPPPDLVSSLVSSCRRSVADSVRSSVSNVVSVVVVVVVVVVVVVD

Mean predicted aligned error: 6.3 Å

Organism: NCBI:txid643673

Sequence (89 aa):
MSKPKNVAAIPADKAIIEAAISEGKRLIVAGKSKIDTALAIYEKLEGMEQDVIVKAFIEGATLTEKGALTYWYNCRRRLAKERRNGLRG

pLDDT: mean 87.47, std 16.69, range [36.28, 98.19]